Protein AF-A0A0A9WYZ9-F1 (afdb_monomer)

InterPro domains:
  IPR042530 EME1/EME2, C-terminal domain [G3DSA:1.10.150.670] (34-135)

Structure (mmCIF, N/CA/C/O backbone):
data_AF-A0A0A9WYZ9-F1
#
_entry.id   AF-A0A0A9WYZ9-F1
#
loop_
_atom_site.group_PDB
_atom_site.id
_atom_site.type_symbol
_atom_site.label_atom_id
_atom_site.label_alt_id
_atom_site.label_comp_id
_atom_site.label_asym_id
_atom_site.label_entity_id
_atom_site.label_seq_id
_atom_site.pdbx_PDB_ins_code
_atom_site.Cartn_x
_atom_site.Cartn_y
_atom_site.Cartn_z
_atom_site.occupancy
_atom_site.B_iso_or_equiv
_atom_site.auth_seq_id
_atom_site.auth_comp_id
_atom_site.auth_asym_id
_atom_site.auth_atom_id
_atom_site.pdbx_PDB_model_num
ATOM 1 N N . MET A 1 1 ? 6.347 -48.197 -1.540 1.00 43.78 1 MET A N 1
ATOM 2 C CA . MET A 1 1 ? 6.331 -46.968 -0.720 1.00 43.78 1 MET A CA 1
ATOM 3 C C . MET A 1 1 ? 7.769 -46.618 -0.374 1.00 43.78 1 MET A C 1
ATOM 5 O O . MET A 1 1 ? 8.408 -47.414 0.293 1.00 43.78 1 MET A O 1
ATOM 9 N N . SER A 1 2 ? 8.287 -45.495 -0.869 1.00 37.38 2 SER A N 1
ATOM 10 C CA . SER A 1 2 ? 9.429 -44.790 -0.276 1.00 37.38 2 SER A CA 1
ATOM 11 C C . SER A 1 2 ? 9.372 -43.341 -0.760 1.00 37.38 2 SER A C 1
ATOM 13 O O . SER A 1 2 ? 9.177 -43.081 -1.944 1.00 37.38 2 SER A O 1
ATOM 15 N N . THR A 1 3 ? 9.407 -42.435 0.202 1.00 47.78 3 THR A N 1
ATOM 16 C CA . THR A 1 3 ? 9.156 -40.994 0.153 1.00 47.78 3 THR A CA 1
ATOM 17 C C . THR A 1 3 ? 10.213 -40.238 -0.651 1.00 47.78 3 THR A C 1
ATOM 19 O O . THR A 1 3 ? 11.384 -40.237 -0.274 1.00 47.78 3 THR A O 1
ATOM 22 N N . THR A 1 4 ? 9.810 -39.538 -1.714 1.00 43.34 4 THR A N 1
ATOM 23 C CA . THR A 1 4 ? 10.641 -38.496 -2.334 1.00 43.34 4 THR A CA 1
ATOM 24 C C . THR A 1 4 ? 10.530 -37.230 -1.490 1.00 43.34 4 THR A C 1
ATOM 26 O O . THR A 1 4 ? 9.428 -36.754 -1.214 1.00 43.34 4 THR A O 1
ATOM 29 N N . ALA A 1 5 ? 11.680 -36.741 -1.032 1.00 37.38 5 ALA A N 1
ATOM 30 C CA . ALA A 1 5 ? 11.822 -35.554 -0.207 1.00 37.38 5 ALA A CA 1
ATOM 31 C C . ALA A 1 5 ? 11.167 -34.326 -0.855 1.00 37.38 5 ALA A C 1
ATOM 33 O O . ALA A 1 5 ? 11.293 -34.100 -2.059 1.00 37.38 5 ALA A O 1
ATOM 34 N N . ALA A 1 6 ? 10.500 -33.521 -0.026 1.00 41.16 6 ALA A N 1
ATOM 35 C CA . ALA A 1 6 ? 10.172 -32.147 -0.353 1.00 41.16 6 ALA A CA 1
ATOM 36 C C . ALA A 1 6 ? 11.483 -31.418 -0.679 1.00 41.16 6 ALA A C 1
ATOM 38 O O . ALA A 1 6 ? 12.322 -31.221 0.198 1.00 41.16 6 ALA A O 1
ATOM 39 N N . GLY A 1 7 ? 11.676 -31.104 -1.960 1.00 39.28 7 GLY A N 1
ATOM 40 C CA . GLY A 1 7 ? 12.765 -30.259 -2.420 1.00 39.28 7 GLY A CA 1
ATOM 41 C C . GLY A 1 7 ? 12.632 -28.885 -1.777 1.00 39.28 7 GLY A C 1
ATOM 42 O O . GLY A 1 7 ? 11.614 -28.214 -1.934 1.00 39.28 7 GLY A O 1
ATOM 43 N N . ASP A 1 8 ? 13.663 -28.535 -1.025 1.00 39.16 8 ASP A N 1
ATOM 44 C CA . ASP A 1 8 ? 13.904 -27.256 -0.378 1.00 39.16 8 ASP A CA 1
ATOM 45 C C . ASP A 1 8 ? 13.771 -26.117 -1.406 1.00 39.16 8 ASP A C 1
ATOM 47 O O . ASP A 1 8 ? 14.585 -25.989 -2.325 1.00 39.16 8 ASP A O 1
ATOM 51 N N . VAL A 1 9 ? 12.703 -25.317 -1.307 1.00 40.12 9 VAL A N 1
ATOM 52 C CA . VAL A 1 9 ? 12.514 -24.120 -2.139 1.00 40.12 9 VAL A CA 1
ATOM 53 C C . VAL A 1 9 ? 13.356 -23.010 -1.519 1.00 40.12 9 VAL A C 1
ATOM 55 O O . VAL A 1 9 ? 12.848 -22.083 -0.891 1.00 40.12 9 VAL A O 1
ATOM 58 N N . SER A 1 10 ? 14.673 -23.137 -1.686 1.00 37.78 10 SER A N 1
ATOM 59 C CA . SER A 1 10 ? 15.600 -22.016 -1.577 1.00 37.78 10 SER A CA 1
ATOM 60 C C . SER A 1 10 ? 15.063 -20.891 -2.461 1.00 37.78 10 SER A C 1
ATOM 62 O O . SER A 1 10 ? 14.766 -21.114 -3.638 1.00 37.78 10 SER A O 1
ATOM 64 N N . GLY A 1 11 ? 14.858 -19.713 -1.865 1.00 41.09 11 GLY A N 1
ATOM 65 C CA . GLY A 1 11 ? 14.305 -18.519 -2.497 1.00 41.09 11 GLY A CA 1
ATOM 66 C C . GLY A 1 11 ? 15.187 -18.007 -3.629 1.00 41.09 11 GLY A C 1
ATOM 67 O O . GLY A 1 11 ? 15.883 -17.008 -3.474 1.00 41.09 11 GLY A O 1
ATOM 68 N N . ALA A 1 12 ? 15.148 -18.692 -4.772 1.00 40.34 12 ALA A N 1
ATOM 69 C CA . ALA A 1 12 ? 15.755 -18.236 -6.003 1.00 40.34 12 ALA A CA 1
ATOM 70 C C . ALA A 1 12 ? 15.205 -16.839 -6.306 1.00 40.34 12 ALA A C 1
ATOM 72 O O . ALA A 1 12 ? 13.994 -16.650 -6.451 1.00 40.34 12 ALA A O 1
ATOM 73 N N . SER A 1 13 ? 16.108 -15.859 -6.344 1.00 45.78 13 SER A N 1
ATOM 74 C CA . SER A 1 13 ? 15.794 -14.491 -6.731 1.00 45.78 13 SER A CA 1
ATOM 75 C C . SER A 1 13 ? 15.079 -14.522 -8.081 1.00 45.78 13 SER A C 1
ATOM 77 O O . SER A 1 13 ? 15.649 -14.909 -9.096 1.00 45.78 13 SER A O 1
ATOM 79 N N . VAL A 1 14 ? 13.800 -14.147 -8.082 1.00 55.00 14 VAL A N 1
ATOM 80 C CA . VAL A 1 14 ? 12.964 -14.033 -9.292 1.00 55.00 14 VAL A CA 1
ATOM 81 C C . VAL A 1 14 ? 13.460 -12.901 -10.207 1.00 55.00 14 VAL A C 1
ATOM 83 O O . VAL A 1 14 ? 13.123 -12.856 -11.391 1.00 55.00 14 VAL A O 1
ATOM 86 N N . LEU A 1 15 ? 14.277 -11.999 -9.662 1.00 50.91 15 LEU A N 1
ATOM 87 C CA . LEU A 1 15 ? 15.003 -10.980 -10.407 1.00 50.91 15 LEU A CA 1
ATOM 88 C C . LEU A 1 15 ? 16.288 -11.606 -10.955 1.00 50.91 15 LEU A C 1
ATOM 90 O O . LEU A 1 15 ? 17.050 -12.192 -10.181 1.00 50.91 15 LEU A O 1
ATOM 94 N N . GLY A 1 16 ? 16.520 -11.482 -12.267 1.00 60.59 16 GLY A N 1
ATOM 95 C CA . GLY A 1 16 ? 17.803 -11.864 -12.858 1.00 60.59 16 GLY A CA 1
ATOM 96 C C . GLY A 1 16 ? 18.944 -11.090 -12.193 1.00 60.59 16 GLY A C 1
ATOM 97 O O . GLY A 1 16 ? 18.726 -9.989 -11.686 1.00 60.59 16 GLY A O 1
ATOM 98 N N . GLU A 1 17 ? 20.152 -11.656 -12.153 1.00 60.84 17 GLU A N 1
ATOM 99 C CA . GLU A 1 17 ? 21.307 -10.979 -11.550 1.00 60.84 17 GLU A CA 1
ATOM 100 C C . GLU A 1 17 ? 21.476 -9.566 -12.134 1.00 60.84 17 GLU A C 1
ATOM 102 O O . GLU A 1 17 ? 21.632 -9.393 -13.342 1.00 60.84 17 GLU A O 1
ATOM 107 N N . GLY A 1 18 ? 21.396 -8.548 -11.271 1.00 61.28 18 GLY A N 1
ATOM 108 C CA . GLY A 1 18 ? 21.529 -7.139 -11.658 1.00 61.28 18 GLY A CA 1
ATOM 109 C C . GLY A 1 18 ? 20.323 -6.526 -12.382 1.00 61.28 18 GLY A C 1
ATOM 110 O O . GLY A 1 18 ? 20.409 -5.381 -12.818 1.00 61.28 18 GLY A O 1
ATOM 111 N N . GLU A 1 19 ? 19.201 -7.237 -12.516 1.00 60.31 19 GLU A N 1
ATOM 112 C CA . GLU A 1 19 ? 17.988 -6.676 -13.108 1.00 60.31 19 GLU A CA 1
ATOM 113 C C . GLU A 1 19 ? 17.344 -5.649 -12.165 1.00 60.31 19 GLU A C 1
ATOM 115 O O . GLU A 1 19 ? 16.927 -5.968 -11.048 1.00 60.31 19 GLU A O 1
ATOM 120 N N . GLU A 1 20 ? 17.217 -4.406 -12.633 1.00 71.31 20 GLU A N 1
ATOM 121 C CA . GLU A 1 20 ? 16.436 -3.391 -11.932 1.00 71.31 20 GLU A CA 1
ATOM 122 C C . GLU A 1 20 ? 14.948 -3.778 -11.889 1.00 71.31 20 GLU A C 1
ATOM 124 O O . GLU A 1 20 ? 14.377 -4.298 -12.852 1.00 71.31 20 GLU A O 1
ATOM 129 N N . PHE A 1 21 ? 14.279 -3.473 -10.773 1.00 71.25 21 PHE A N 1
ATOM 130 C CA . PHE A 1 21 ? 12.855 -3.775 -10.580 1.00 71.25 21 PHE A CA 1
ATOM 131 C C . PHE A 1 21 ? 11.958 -3.176 -11.683 1.00 71.25 21 PHE A C 1
ATOM 133 O O . PHE A 1 21 ? 10.948 -3.773 -12.046 1.00 71.25 21 PHE A O 1
ATOM 140 N N . SER A 1 22 ? 12.327 -2.020 -12.242 1.00 71.06 22 SER A N 1
ATOM 141 C CA . SER A 1 22 ? 11.676 -1.391 -13.403 1.00 71.06 22 SER A CA 1
ATOM 142 C C . SER A 1 22 ? 11.677 -2.312 -14.626 1.00 71.06 22 SER A C 1
ATOM 144 O O . SER A 1 22 ? 10.612 -2.607 -15.166 1.00 71.06 22 SER A O 1
ATOM 146 N N . THR A 1 23 ? 12.844 -2.830 -15.005 1.00 78.62 23 THR A N 1
ATOM 147 C CA . THR A 1 23 ? 13.037 -3.750 -16.137 1.00 78.62 23 THR A CA 1
ATOM 148 C C . THR A 1 23 ? 12.257 -5.050 -15.949 1.00 78.62 23 THR A C 1
ATOM 150 O O . THR A 1 23 ? 11.587 -5.526 -16.869 1.00 78.62 23 THR A O 1
ATOM 153 N N . PHE A 1 24 ? 12.252 -5.582 -14.724 1.00 78.25 24 PHE A N 1
ATOM 154 C CA . PHE A 1 24 ? 11.457 -6.758 -14.376 1.00 78.25 24 PHE A CA 1
ATOM 155 C C . PHE A 1 24 ? 9.955 -6.524 -14.593 1.00 78.25 24 PHE A C 1
ATOM 157 O O . PHE A 1 24 ? 9.261 -7.357 -15.185 1.00 78.25 24 PHE A O 1
ATOM 164 N N . VAL A 1 25 ? 9.444 -5.377 -14.139 1.00 73.62 25 VAL A N 1
ATOM 165 C CA . VAL A 1 25 ? 8.035 -5.000 -14.298 1.00 73.62 25 VAL A CA 1
ATOM 166 C C . VAL A 1 25 ? 7.683 -4.777 -15.768 1.00 73.62 25 VAL A C 1
ATOM 168 O O . VAL A 1 25 ? 6.625 -5.225 -16.208 1.00 73.62 25 VAL A O 1
ATOM 171 N N . GLU A 1 26 ? 8.563 -4.153 -16.551 1.00 79.81 26 GLU A N 1
ATOM 172 C CA . GLU A 1 26 ? 8.377 -3.990 -17.997 1.00 79.81 26 GLU A CA 1
ATOM 173 C C . GLU A 1 26 ? 8.307 -5.336 -18.721 1.00 79.81 26 GLU A C 1
ATOM 175 O O . GLU A 1 26 ? 7.441 -5.535 -19.576 1.00 79.81 26 GLU A O 1
ATOM 180 N N . ARG A 1 27 ? 9.152 -6.299 -18.339 1.00 83.12 27 ARG A N 1
ATOM 181 C CA . ARG A 1 27 ? 9.099 -7.663 -18.874 1.00 83.12 27 ARG A CA 1
ATOM 182 C C . ARG A 1 27 ? 7.782 -8.346 -18.515 1.00 83.12 27 ARG A C 1
ATOM 184 O O . ARG A 1 27 ? 7.153 -8.955 -19.380 1.00 83.12 27 ARG A O 1
ATOM 191 N N . LEU A 1 28 ? 7.331 -8.228 -17.266 1.00 80.25 28 LEU A N 1
ATOM 192 C CA . LEU A 1 28 ? 6.038 -8.774 -16.853 1.00 80.25 28 LEU A CA 1
ATOM 193 C C . LEU A 1 28 ? 4.870 -8.141 -17.615 1.00 80.25 28 LEU A C 1
ATOM 195 O O . LEU A 1 28 ? 3.953 -8.852 -18.023 1.00 80.25 28 LEU A O 1
ATOM 199 N N . ASN A 1 29 ? 4.917 -6.833 -17.853 1.00 81.50 29 ASN A N 1
ATOM 200 C CA . ASN A 1 29 ? 3.913 -6.135 -18.643 1.00 81.50 29 ASN A CA 1
ATOM 201 C C . ASN A 1 29 ? 3.921 -6.639 -20.096 1.00 81.50 29 ASN A C 1
ATOM 203 O O . ASN A 1 29 ? 2.903 -7.104 -20.601 1.00 81.50 29 ASN A O 1
ATOM 207 N N . LYS A 1 30 ? 5.095 -6.683 -20.731 1.00 81.81 30 LYS A N 1
ATOM 208 C CA . LYS A 1 30 ? 5.250 -7.108 -22.127 1.00 81.81 30 LYS A CA 1
ATOM 209 C C . LYS A 1 30 ? 4.801 -8.550 -22.385 1.00 81.81 30 LYS A C 1
ATOM 211 O O . LYS A 1 30 ? 4.257 -8.830 -23.448 1.00 81.81 30 LYS A O 1
ATOM 216 N N . HIS A 1 31 ? 5.049 -9.464 -21.447 1.00 82.44 31 HIS A N 1
ATOM 217 C CA . HIS A 1 31 ? 4.787 -10.895 -21.644 1.00 82.44 31 HIS A CA 1
ATOM 218 C C . HIS A 1 31 ? 3.472 -11.386 -21.036 1.00 82.44 31 HIS A C 1
ATOM 220 O O . HIS A 1 31 ? 2.910 -12.361 -21.529 1.00 82.44 31 HIS A O 1
ATOM 226 N N . TYR A 1 32 ? 2.977 -10.731 -19.985 1.00 82.12 32 TYR A N 1
ATOM 227 C CA . TYR A 1 32 ? 1.808 -11.189 -19.229 1.00 82.12 32 TYR A CA 1
ATOM 228 C C . TYR A 1 32 ? 0.719 -10.121 -19.084 1.00 82.12 32 TYR A C 1
ATOM 230 O O . TYR A 1 32 ? -0.285 -10.381 -18.423 1.00 82.12 32 TYR A O 1
ATOM 238 N N . ASN A 1 33 ? 0.904 -8.936 -19.679 1.00 85.06 33 ASN A N 1
ATOM 239 C CA . ASN A 1 33 ? 0.008 -7.782 -19.557 1.00 85.06 33 ASN A CA 1
ATOM 240 C C . ASN A 1 33 ? -0.295 -7.416 -18.091 1.00 85.06 33 ASN A C 1
ATOM 242 O O . ASN A 1 33 ? -1.404 -7.013 -17.753 1.00 85.06 33 ASN A O 1
ATOM 246 N N . VAL A 1 34 ? 0.688 -7.613 -17.204 1.00 83.50 34 VAL A N 1
ATOM 247 C CA . VAL A 1 34 ? 0.576 -7.293 -15.777 1.00 83.50 34 VAL A CA 1
ATOM 248 C C . VAL A 1 34 ? 1.066 -5.871 -15.546 1.00 83.50 34 VAL A C 1
ATOM 250 O O . VAL A 1 34 ? 2.219 -5.542 -15.819 1.00 83.50 34 VAL A O 1
ATOM 253 N N . THR A 1 35 ? 0.204 -5.029 -14.991 1.00 86.88 35 THR A N 1
ATOM 254 C CA . THR A 1 35 ? 0.548 -3.654 -14.620 1.00 86.88 35 THR A CA 1
ATOM 255 C C . THR A 1 35 ? 1.341 -3.599 -13.310 1.00 86.88 35 THR A C 1
ATOM 257 O O . THR A 1 35 ? 1.203 -4.455 -12.431 1.00 86.88 35 THR A O 1
ATOM 260 N N . SER A 1 36 ? 2.122 -2.532 -13.108 1.00 85.31 36 SER A N 1
ATOM 261 C CA . SER A 1 36 ? 2.833 -2.277 -11.843 1.00 85.31 36 SER A CA 1
ATOM 262 C C . SER A 1 36 ? 1.885 -2.232 -10.637 1.00 85.31 36 SER A C 1
ATOM 264 O O . SER A 1 36 ? 2.261 -2.635 -9.536 1.00 85.31 36 SER A O 1
ATOM 266 N N . LYS A 1 37 ? 0.644 -1.774 -10.850 1.00 88.81 37 LYS A N 1
ATOM 267 C CA . LYS A 1 37 ? -0.420 -1.744 -9.840 1.00 88.81 37 LYS A CA 1
ATOM 268 C C . LYS A 1 37 ? -0.898 -3.145 -9.472 1.00 88.81 37 LYS A C 1
ATOM 270 O O . LYS A 1 37 ? -1.047 -3.453 -8.291 1.00 88.81 37 LYS A O 1
ATOM 275 N N . GLU A 1 38 ? -1.131 -4.009 -10.455 1.00 89.06 38 GLU A N 1
ATOM 276 C CA . GLU A 1 38 ? -1.535 -5.397 -10.208 1.00 89.06 38 GLU A CA 1
ATOM 277 C C . GLU A 1 38 ? -0.420 -6.197 -9.547 1.00 89.06 38 GLU A C 1
ATOM 279 O O . GLU A 1 38 ? -0.685 -6.975 -8.631 1.00 89.06 38 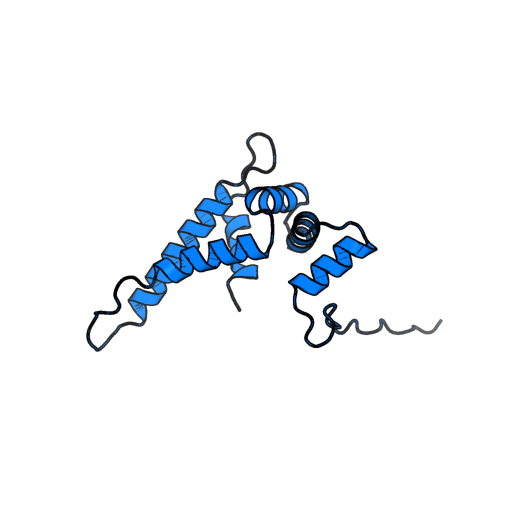GLU A O 1
ATOM 284 N N . LEU A 1 39 ? 0.831 -5.984 -9.965 1.00 88.38 39 LEU A N 1
ATOM 285 C CA . LEU A 1 39 ? 1.974 -6.589 -9.297 1.00 88.38 39 LEU A CA 1
ATOM 286 C C . LEU A 1 39 ? 2.051 -6.123 -7.840 1.00 88.38 39 LEU A C 1
ATOM 288 O O . LEU A 1 39 ? 2.148 -6.955 -6.942 1.00 88.38 39 LEU A O 1
ATOM 292 N N . PHE A 1 40 ? 1.912 -4.819 -7.590 1.00 90.00 40 PHE A N 1
ATOM 293 C CA . PHE A 1 40 ? 1.897 -4.278 -6.233 1.00 90.00 40 PHE A CA 1
ATOM 294 C C . PHE A 1 40 ? 0.737 -4.842 -5.397 1.00 90.00 40 PHE A C 1
ATOM 296 O O . PHE A 1 40 ? 0.947 -5.284 -4.271 1.00 90.00 40 PHE A O 1
ATOM 303 N N . THR A 1 41 ? -0.461 -4.952 -5.974 1.00 92.31 41 THR A N 1
ATOM 304 C CA . THR A 1 41 ? -1.624 -5.600 -5.340 1.00 92.31 41 THR A CA 1
ATOM 305 C C . THR A 1 41 ? -1.310 -7.053 -4.964 1.00 92.31 41 THR A C 1
ATOM 307 O O . THR A 1 41 ? -1.598 -7.496 -3.851 1.00 92.31 41 THR A O 1
ATOM 310 N N . LYS A 1 42 ? -0.680 -7.814 -5.869 1.00 90.44 42 LYS A N 1
ATOM 311 C CA . LYS A 1 42 ? -0.279 -9.206 -5.616 1.00 90.44 42 LYS A CA 1
ATOM 312 C C . LYS A 1 42 ? 0.773 -9.311 -4.513 1.00 90.44 42 LYS A C 1
ATOM 314 O O . LYS A 1 42 ? 0.671 -10.233 -3.708 1.00 90.44 42 LYS A O 1
ATOM 319 N N . MET A 1 43 ? 1.729 -8.382 -4.451 1.00 88.19 43 MET A N 1
ATOM 320 C CA . MET A 1 43 ? 2.729 -8.311 -3.379 1.00 88.19 43 MET A CA 1
ATOM 321 C C . MET A 1 43 ? 2.070 -8.042 -2.023 1.00 88.19 43 MET A C 1
ATOM 323 O O . MET A 1 43 ? 2.307 -8.776 -1.070 1.00 88.19 43 MET A O 1
ATOM 327 N N . LEU A 1 44 ? 1.174 -7.056 -1.948 1.00 90.25 44 LEU A N 1
ATOM 328 C CA . LEU A 1 44 ? 0.446 -6.719 -0.722 1.00 90.25 44 LEU A CA 1
ATOM 329 C C . LEU A 1 44 ? -0.420 -7.879 -0.216 1.00 90.25 44 LEU A C 1
ATOM 331 O O . LEU A 1 44 ? -0.505 -8.109 0.986 1.00 90.25 44 LEU A O 1
ATOM 335 N N . LYS A 1 45 ? -1.025 -8.656 -1.122 1.00 90.75 45 LYS A N 1
ATOM 336 C CA . LYS A 1 45 ? -1.807 -9.850 -0.767 1.00 90.75 45 LYS A CA 1
ATOM 337 C C . LYS A 1 45 ? -0.965 -10.952 -0.105 1.00 90.75 45 LYS A C 1
ATOM 339 O O . LYS A 1 45 ? -1.523 -11.769 0.622 1.00 90.75 45 LYS A O 1
ATOM 344 N N . GLN A 1 46 ? 0.353 -10.994 -0.326 1.00 87.88 46 GLN A N 1
ATOM 345 C CA . GLN A 1 46 ? 1.220 -11.969 0.355 1.00 87.88 46 GLN A CA 1
ATOM 346 C C . GLN A 1 46 ? 1.337 -11.695 1.864 1.00 87.88 46 GLN A C 1
ATOM 348 O O . GLN A 1 46 ? 1.759 -12.565 2.624 1.00 87.88 46 GLN A O 1
ATOM 353 N N . ILE A 1 47 ? 0.929 -10.510 2.327 1.00 85.06 47 ILE A N 1
ATOM 354 C CA . ILE A 1 47 ? 0.948 -10.149 3.741 1.00 85.06 47 ILE A CA 1
ATOM 355 C C . ILE A 1 47 ? -0.175 -10.893 4.476 1.00 85.06 47 ILE A C 1
ATOM 357 O O . ILE A 1 47 ? -1.365 -10.714 4.205 1.00 85.06 47 ILE A O 1
ATOM 361 N N . LYS A 1 48 ? 0.190 -11.719 5.464 1.00 82.06 48 LYS A N 1
ATOM 362 C CA . LYS A 1 48 ? -0.773 -12.495 6.260 1.00 82.06 48 LYS A CA 1
ATOM 363 C C . LYS A 1 48 ? -1.810 -11.581 6.928 1.00 82.06 48 LYS A C 1
ATOM 365 O O . LYS A 1 48 ? -1.481 -10.737 7.763 1.00 82.06 48 LYS A O 1
ATOM 370 N N . GLY A 1 49 ? -3.086 -11.812 6.614 1.00 82.19 49 GLY A N 1
ATOM 371 C CA . GLY A 1 49 ? -4.214 -11.030 7.138 1.00 82.19 49 GLY A CA 1
ATOM 372 C C . GLY A 1 49 ? -4.581 -9.796 6.307 1.00 82.19 49 GLY A C 1
ATOM 373 O O . GLY A 1 49 ? -5.449 -9.032 6.737 1.00 82.19 49 GLY A O 1
ATOM 374 N N . PHE A 1 50 ? -3.953 -9.618 5.140 1.00 85.56 50 PHE A N 1
ATOM 375 C CA . PHE A 1 50 ? -4.301 -8.608 4.146 1.00 85.56 50 PHE A CA 1
ATOM 376 C C . PHE A 1 50 ? -5.154 -9.243 3.040 1.00 85.56 50 PHE A C 1
ATOM 378 O O . PHE A 1 50 ? -4.705 -10.110 2.290 1.00 85.56 50 PHE A O 1
ATOM 385 N N . GLY A 1 51 ? -6.428 -8.858 2.979 1.00 89.75 51 GLY A N 1
ATOM 386 C CA . GLY A 1 51 ? -7.353 -9.338 1.954 1.00 89.75 51 GLY A CA 1
ATOM 387 C C . GLY A 1 51 ? -7.060 -8.732 0.581 1.00 89.75 51 GLY A C 1
ATOM 388 O O . GLY A 1 51 ? -6.370 -7.718 0.474 1.00 89.75 51 GLY A O 1
ATOM 389 N N . TYR A 1 52 ? -7.636 -9.316 -0.474 1.00 91.81 52 TYR A N 1
ATOM 390 C CA . TYR A 1 52 ? -7.511 -8.760 -1.826 1.00 91.81 52 TYR A CA 1
ATOM 391 C C . TYR A 1 52 ? -8.048 -7.325 -1.904 1.00 91.81 52 TYR A C 1
ATOM 393 O O . TYR A 1 52 ? -7.357 -6.463 -2.428 1.00 91.81 52 TYR A O 1
ATOM 401 N N . ASP A 1 53 ? -9.208 -7.045 -1.303 1.00 93.00 53 ASP A N 1
ATOM 402 C CA . ASP A 1 53 ? -9.814 -5.705 -1.323 1.00 93.00 53 ASP A CA 1
ATOM 403 C C . ASP A 1 53 ? -8.916 -4.651 -0.662 1.00 93.00 53 ASP A C 1
ATOM 405 O O . ASP A 1 53 ? -8.810 -3.524 -1.132 1.00 93.00 53 ASP A O 1
ATOM 409 N N . GLN A 1 54 ? -8.214 -5.031 0.409 1.00 92.56 54 GLN A N 1
ATOM 410 C CA . GLN A 1 54 ? -7.271 -4.158 1.115 1.00 92.56 54 GLN A CA 1
ATOM 411 C C . GLN A 1 54 ? -6.0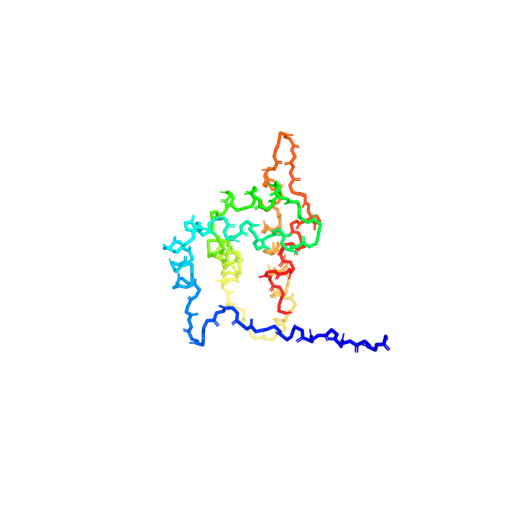09 -3.924 0.294 1.00 92.56 54 GLN A C 1
ATOM 413 O O . GLN A 1 54 ? -5.557 -2.790 0.163 1.00 92.56 54 GLN A O 1
ATOM 418 N N . ALA A 1 55 ? -5.453 -4.996 -0.272 1.00 92.31 55 ALA A N 1
ATOM 419 C CA . ALA A 1 55 ? -4.303 -4.923 -1.159 1.00 92.31 55 ALA A CA 1
ATOM 420 C C . ALA A 1 55 ? -4.601 -4.045 -2.380 1.00 92.31 55 ALA A C 1
ATOM 422 O O . ALA A 1 55 ? -3.796 -3.188 -2.737 1.00 92.31 55 ALA A O 1
ATOM 423 N N . PHE A 1 56 ? -5.779 -4.226 -2.978 1.00 93.56 56 PHE A N 1
ATOM 424 C CA . PHE A 1 56 ? -6.236 -3.433 -4.106 1.00 93.56 56 PHE A CA 1
ATOM 425 C C . PHE A 1 56 ? -6.422 -1.972 -3.710 1.00 93.56 56 PHE A C 1
ATOM 427 O O . PHE A 1 56 ? -5.910 -1.113 -4.409 1.00 93.56 56 PHE A O 1
ATOM 434 N N . ALA A 1 57 ? -7.075 -1.677 -2.583 1.00 93.62 57 ALA A N 1
ATOM 435 C CA . ALA A 1 57 ? -7.292 -0.304 -2.128 1.00 93.62 57 ALA A CA 1
ATOM 436 C C . ALA A 1 57 ? -5.981 0.457 -1.878 1.00 93.62 57 ALA A C 1
ATOM 438 O O . ALA A 1 57 ? -5.833 1.605 -2.287 1.00 93.62 57 ALA A O 1
ATOM 439 N N . VAL A 1 58 ? -4.992 -0.193 -1.260 1.00 91.88 58 VAL A N 1
ATOM 440 C CA . VAL A 1 58 ? -3.660 0.403 -1.076 1.00 91.88 58 VAL A CA 1
ATOM 441 C C . VAL A 1 58 ? -2.971 0.603 -2.429 1.00 91.88 58 VAL A C 1
ATOM 443 O O . VAL A 1 58 ? -2.424 1.673 -2.692 1.00 91.88 58 VAL A O 1
ATOM 446 N N . ALA A 1 59 ? -3.019 -0.387 -3.320 1.00 92.25 59 ALA A N 1
ATOM 447 C CA . ALA A 1 59 ? -2.444 -0.250 -4.654 1.00 92.25 59 ALA A CA 1
ATOM 448 C C . ALA A 1 59 ? -3.175 0.786 -5.524 1.00 92.25 59 ALA A C 1
ATOM 450 O O . ALA A 1 59 ? -2.554 1.404 -6.379 1.00 92.25 59 ALA A O 1
ATOM 451 N N . ASP A 1 60 ? -4.469 1.005 -5.310 1.00 92.81 60 ASP A N 1
ATOM 452 C CA . ASP A 1 60 ? -5.264 2.043 -5.962 1.00 92.81 60 ASP A CA 1
ATOM 453 C C . ASP A 1 60 ? -4.873 3.435 -5.462 1.00 92.81 60 ASP A C 1
ATOM 455 O O . ASP A 1 60 ? -4.618 4.326 -6.269 1.00 92.81 60 ASP A O 1
ATOM 459 N N . PHE A 1 61 ? -4.694 3.585 -4.148 1.00 92.19 61 PHE A N 1
ATOM 460 C CA . PHE A 1 61 ? -4.284 4.841 -3.527 1.00 92.19 61 PHE A CA 1
ATOM 461 C C . PHE A 1 61 ? -2.868 5.277 -3.940 1.00 92.19 61 PHE A C 1
ATOM 463 O O . PHE A 1 61 ? -2.649 6.421 -4.339 1.00 92.19 61 PHE A O 1
ATOM 470 N N . PHE A 1 62 ? -1.886 4.371 -3.871 1.00 89.50 62 PHE A N 1
ATOM 471 C CA . PHE A 1 62 ? -0.488 4.702 -4.179 1.00 89.50 62 PHE A CA 1
ATOM 472 C C . PHE A 1 62 ? -0.110 4.452 -5.642 1.00 89.50 62 PHE A C 1
ATOM 474 O O . PHE A 1 62 ? 0.904 4.962 -6.111 1.00 89.50 62 PHE A O 1
ATOM 481 N N . GLY A 1 63 ? -0.889 3.675 -6.389 1.00 88.75 63 GLY A N 1
ATOM 482 C CA . GLY A 1 63 ? -0.618 3.296 -7.776 1.00 88.75 63 GLY A CA 1
ATOM 483 C C . GLY A 1 63 ? 0.446 2.205 -7.920 1.00 88.75 63 GLY A C 1
ATOM 484 O O . GLY A 1 63 ? 0.195 1.175 -8.538 1.00 88.75 63 GLY A O 1
ATOM 485 N N . THR A 1 64 ? 1.647 2.410 -7.371 1.00 87.44 64 THR A N 1
ATOM 486 C CA . THR A 1 64 ? 2.780 1.479 -7.513 1.00 87.44 64 THR A CA 1
ATOM 487 C C . THR A 1 64 ? 3.582 1.350 -6.222 1.00 87.44 64 THR A C 1
ATOM 489 O O . THR A 1 64 ? 3.580 2.252 -5.383 1.00 87.44 64 THR A O 1
ATOM 492 N N . LEU A 1 65 ? 4.342 0.256 -6.098 1.00 84.81 65 LEU A N 1
ATOM 493 C CA . LEU A 1 65 ? 5.302 0.082 -5.005 1.00 84.81 65 LEU A CA 1
ATOM 494 C C . LEU A 1 65 ? 6.329 1.223 -4.968 1.00 84.81 65 LEU A C 1
ATOM 496 O O . LEU A 1 65 ? 6.657 1.721 -3.898 1.00 84.81 65 LEU A O 1
ATOM 500 N N . HIS A 1 66 ? 6.809 1.676 -6.131 1.00 83.69 66 HIS A N 1
ATOM 501 C CA . HIS A 1 66 ? 7.767 2.779 -6.203 1.00 83.69 66 HIS A CA 1
ATOM 502 C C . HIS A 1 66 ? 7.200 4.055 -5.574 1.00 83.69 66 HIS A C 1
ATOM 504 O O . HIS A 1 66 ? 7.843 4.667 -4.724 1.00 83.69 66 HIS A O 1
ATOM 510 N N . ARG A 1 67 ? 5.964 4.421 -5.932 1.00 83.62 67 ARG A N 1
ATOM 511 C CA . ARG A 1 67 ? 5.297 5.597 -5.372 1.00 83.62 67 ARG A CA 1
ATOM 512 C C . ARG A 1 67 ? 5.009 5.418 -3.881 1.00 83.62 67 ARG A C 1
ATOM 514 O O . ARG A 1 67 ? 5.257 6.342 -3.118 1.00 83.62 67 ARG A O 1
ATOM 521 N N . PHE A 1 68 ? 4.598 4.230 -3.437 1.00 87.12 68 PHE A N 1
ATOM 522 C CA . PHE A 1 68 ? 4.484 3.916 -2.007 1.00 87.12 68 PHE A CA 1
ATOM 523 C C . PHE A 1 68 ? 5.803 4.184 -1.253 1.00 87.12 68 PHE A C 1
ATOM 525 O O . PHE A 1 68 ? 5.815 4.875 -0.234 1.00 87.12 68 PHE A O 1
ATOM 532 N N . MET A 1 69 ? 6.932 3.710 -1.790 1.00 82.62 69 MET A N 1
ATOM 533 C CA . MET A 1 69 ? 8.259 3.922 -1.200 1.00 82.62 69 MET A CA 1
ATOM 534 C C . MET A 1 69 ? 8.724 5.386 -1.278 1.00 82.62 69 MET A C 1
ATOM 536 O O . MET A 1 69 ? 9.463 5.835 -0.407 1.00 82.62 69 MET A O 1
ATOM 540 N N . GLN A 1 70 ? 8.289 6.160 -2.276 1.00 82.50 70 GLN A N 1
ATOM 541 C CA . GLN A 1 70 ? 8.538 7.606 -2.320 1.00 82.50 70 GLN A CA 1
ATOM 542 C C . GLN A 1 70 ? 7.793 8.348 -1.209 1.00 82.50 70 GLN A C 1
ATOM 544 O O . GLN A 1 70 ? 8.392 9.190 -0.548 1.00 82.50 70 GLN A O 1
ATOM 549 N N . TYR A 1 71 ? 6.523 8.012 -0.955 1.00 80.69 71 TYR A N 1
ATOM 550 C CA . TYR A 1 71 ? 5.790 8.574 0.183 1.00 80.69 71 TYR A CA 1
ATOM 551 C C . TYR A 1 71 ? 6.488 8.222 1.495 1.00 80.69 71 TYR A C 1
ATOM 553 O O . TYR A 1 71 ? 6.736 9.111 2.301 1.00 80.69 71 TYR A O 1
ATOM 561 N N . ARG A 1 72 ? 6.914 6.964 1.665 1.00 77.06 72 ARG A N 1
ATOM 562 C CA . ARG A 1 72 ? 7.748 6.549 2.802 1.00 77.06 72 ARG A CA 1
ATOM 563 C C . ARG A 1 72 ? 8.965 7.469 2.975 1.00 77.06 72 ARG A C 1
ATOM 565 O O . ARG A 1 72 ? 9.176 8.007 4.058 1.00 77.06 72 ARG A O 1
ATOM 572 N N . LYS A 1 73 ? 9.725 7.687 1.893 1.00 74.19 73 LYS A N 1
ATOM 573 C CA . LYS A 1 73 ? 10.902 8.568 1.889 1.00 74.19 73 LYS A CA 1
ATOM 574 C C . LYS A 1 73 ? 10.564 10.016 2.222 1.00 74.19 73 LYS A C 1
ATOM 576 O O . LYS A 1 73 ? 11.351 10.666 2.888 1.00 74.19 73 LYS A O 1
ATOM 581 N N . TYR A 1 74 ? 9.417 10.526 1.789 1.00 76.62 74 TYR A N 1
ATOM 582 C CA . TYR A 1 74 ? 8.971 11.879 2.124 1.00 76.62 74 TYR A CA 1
ATOM 583 C C . TYR A 1 74 ? 8.736 12.040 3.636 1.00 76.62 74 TYR A C 1
ATOM 585 O O . TYR A 1 74 ? 9.216 12.995 4.248 1.00 76.62 74 TYR A O 1
ATOM 593 N N . PHE A 1 75 ? 8.073 11.066 4.267 1.00 70.50 75 PHE A N 1
ATOM 594 C CA . PHE A 1 75 ? 7.885 11.069 5.721 1.00 7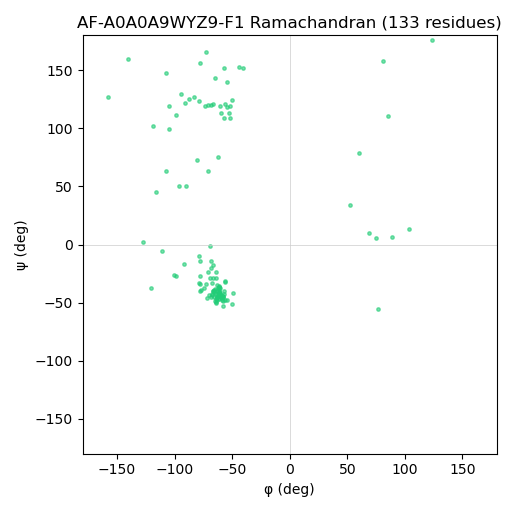0.50 75 PHE A CA 1
ATOM 595 C C . PHE A 1 75 ? 9.206 10.871 6.482 1.00 70.50 75 PHE A C 1
ATOM 597 O O . PHE A 1 75 ? 9.385 11.479 7.529 1.00 70.50 75 PHE A O 1
ATOM 604 N N . SER A 1 76 ? 10.171 10.107 5.952 1.00 65.56 76 SER A N 1
ATOM 605 C CA . SER A 1 76 ? 11.495 9.983 6.583 1.00 65.56 76 SER A CA 1
ATOM 606 C C . SER A 1 76 ? 12.420 11.188 6.340 1.00 65.56 76 SER A C 1
ATOM 608 O O . SER A 1 76 ? 13.193 11.533 7.218 1.00 65.56 76 SER A O 1
ATOM 610 N N . SER A 1 77 ? 12.350 11.835 5.172 1.00 55.28 77 SER A N 1
ATOM 611 C CA . SER A 1 77 ? 13.209 12.965 4.764 1.00 55.28 77 SER A CA 1
ATOM 612 C C . SER A 1 77 ?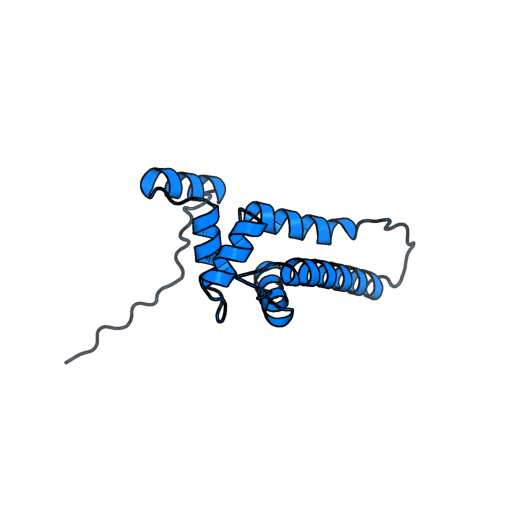 12.796 14.292 5.397 1.00 55.28 77 SER A C 1
ATOM 614 O O . SER A 1 77 ? 13.639 15.152 5.611 1.00 55.28 77 SER A O 1
ATOM 616 N N . THR A 1 78 ? 11.522 14.467 5.756 1.00 51.03 78 THR A N 1
ATOM 617 C CA . THR A 1 78 ? 11.085 15.637 6.542 1.00 51.03 78 THR A CA 1
ATOM 618 C C . THR A 1 78 ? 11.598 15.623 7.991 1.00 51.03 78 THR A C 1
ATOM 620 O O . THR A 1 78 ? 11.337 16.570 8.730 1.00 51.03 78 THR A O 1
ATOM 623 N N . ALA A 1 79 ? 12.333 14.583 8.408 1.00 49.25 79 ALA A N 1
ATOM 624 C CA . ALA A 1 79 ? 13.118 14.578 9.643 1.00 49.25 79 ALA A CA 1
ATOM 625 C C . ALA A 1 79 ? 14.461 15.333 9.517 1.00 49.25 79 ALA A C 1
ATOM 627 O O . ALA A 1 79 ? 15.078 15.612 10.541 1.00 49.25 79 ALA A O 1
ATOM 628 N N . ASP A 1 80 ? 14.876 15.731 8.307 1.00 42.12 80 ASP A N 1
ATOM 629 C CA . ASP A 1 80 ? 16.067 16.561 8.066 1.00 42.12 80 ASP A CA 1
ATOM 630 C C . ASP A 1 80 ? 15.733 18.066 8.087 1.00 42.12 80 ASP A C 1
ATOM 632 O O . ASP A 1 80 ? 16.071 18.814 7.169 1.00 42.12 80 ASP A O 1
ATOM 636 N N . CYS A 1 81 ? 15.046 18.534 9.133 1.00 42.28 81 CYS A N 1
ATOM 637 C CA . CYS A 1 81 ? 14.942 19.967 9.422 1.00 42.28 81 CYS A CA 1
ATOM 638 C C . CYS A 1 81 ? 15.859 20.307 10.608 1.00 42.28 81 CYS A C 1
ATOM 640 O O . CYS A 1 81 ? 15.502 20.076 11.760 1.00 42.28 81 CYS A O 1
ATOM 642 N N . ASP A 1 82 ? 17.035 20.843 10.268 1.00 40.59 82 ASP A N 1
ATOM 643 C CA . ASP A 1 82 ? 18.063 21.457 11.120 1.00 40.59 82 ASP A CA 1
ATOM 644 C C . ASP A 1 82 ? 18.695 20.589 12.219 1.00 40.59 82 ASP A C 1
ATOM 646 O O . ASP A 1 82 ? 18.506 20.791 13.418 1.00 40.59 82 ASP A O 1
ATOM 650 N N . ALA A 1 83 ? 19.634 19.733 11.806 1.00 40.03 83 ALA A N 1
ATOM 651 C CA . ALA A 1 83 ? 20.794 19.412 12.635 1.00 40.03 83 ALA A CA 1
ATOM 652 C C . ALA A 1 83 ? 21.760 20.619 12.702 1.00 40.03 83 ALA A C 1
ATOM 654 O O . ALA A 1 83 ? 22.904 20.551 12.265 1.00 40.03 83 ALA A O 1
ATOM 655 N N . THR A 1 84 ? 21.300 21.735 13.268 1.00 44.84 84 THR A N 1
ATOM 656 C CA . THR A 1 84 ? 22.162 22.669 14.008 1.00 44.84 84 THR A CA 1
ATOM 657 C C . THR A 1 84 ? 21.837 22.512 15.484 1.00 44.84 84 THR A C 1
ATOM 659 O O . THR A 1 84 ? 21.303 23.414 16.124 1.00 44.84 84 THR A O 1
ATOM 662 N N . ILE A 1 85 ? 22.099 21.324 16.021 1.00 44.78 85 ILE A N 1
ATOM 663 C CA . ILE A 1 85 ? 22.211 21.133 17.462 1.00 44.78 85 ILE A CA 1
ATOM 664 C C . ILE A 1 85 ? 23.631 20.643 17.687 1.00 44.78 85 ILE A C 1
ATOM 666 O O . ILE A 1 85 ? 23.984 19.508 17.372 1.00 44.78 85 ILE A O 1
ATOM 670 N N . ASP A 1 86 ? 24.419 21.614 18.128 1.00 41.78 86 ASP A N 1
ATOM 671 C CA . ASP A 1 86 ? 25.742 21.502 18.713 1.00 41.78 86 ASP A CA 1
ATOM 672 C C . ASP A 1 86 ? 25.817 20.354 19.735 1.00 41.78 86 ASP A C 1
ATOM 674 O O . ASP A 1 86 ? 24.821 19.937 20.329 1.00 41.78 86 ASP A O 1
ATOM 678 N N . ASP A 1 87 ? 27.031 19.846 19.868 1.00 55.00 87 ASP A N 1
ATOM 679 C CA . ASP A 1 87 ? 27.479 18.590 20.448 1.00 55.00 87 ASP A CA 1
ATOM 680 C C . ASP A 1 87 ? 26.790 18.108 21.745 1.00 55.00 87 ASP A C 1
ATOM 682 O O . ASP A 1 87 ? 26.485 18.873 22.660 1.00 55.00 87 ASP A O 1
ATOM 686 N N . SER A 1 88 ? 26.778 16.775 21.904 1.00 48.03 88 SER A N 1
ATOM 687 C CA . SER A 1 88 ? 26.518 15.994 23.139 1.00 48.03 88 SER A CA 1
ATOM 688 C C . SER A 1 88 ? 25.038 15.693 23.488 1.00 48.03 88 SER A C 1
ATOM 690 O O . SER A 1 88 ? 24.323 16.560 23.966 1.00 48.03 88 SER A O 1
ATOM 692 N N . HIS A 1 89 ? 24.614 14.413 23.386 1.00 50.81 89 HIS A N 1
ATOM 693 C CA . HIS A 1 89 ? 23.328 13.789 23.834 1.00 50.81 89 HIS A CA 1
ATOM 694 C C . HIS A 1 89 ? 22.213 13.459 22.794 1.00 50.81 89 HIS A C 1
ATOM 696 O O . HIS A 1 89 ? 21.105 13.089 23.188 1.00 50.81 89 HIS A O 1
ATOM 702 N N . SER A 1 90 ? 22.463 13.463 21.478 1.00 42.75 90 SER A N 1
ATOM 703 C CA . SER A 1 90 ? 21.394 13.376 20.447 1.00 42.75 90 SER A CA 1
ATOM 704 C C . SER A 1 90 ? 21.080 11.978 19.854 1.00 42.75 90 SER A C 1
ATOM 706 O O . SER A 1 90 ? 21.007 11.802 18.642 1.00 42.75 90 SER A O 1
ATOM 708 N N . ALA A 1 91 ? 20.857 10.947 20.676 1.00 49.41 91 ALA A N 1
ATOM 709 C CA . ALA A 1 91 ? 20.247 9.689 20.186 1.00 49.41 91 ALA A CA 1
ATOM 710 C C . ALA A 1 91 ? 18.742 9.597 20.510 1.00 49.41 91 ALA A C 1
ATOM 712 O O . ALA A 1 91 ? 17.975 8.948 19.797 1.00 49.41 91 ALA A O 1
ATOM 713 N N . SER A 1 92 ? 18.291 10.277 21.571 1.00 54.12 92 SER A N 1
ATOM 714 C CA . SER A 1 92 ? 16.912 10.199 22.065 1.00 54.12 92 SER A CA 1
ATOM 715 C C . SER A 1 92 ? 15.918 11.041 21.253 1.00 54.12 92 SER A C 1
ATOM 717 O O . SER A 1 92 ? 14.783 10.610 21.080 1.00 54.12 92 SER A O 1
ATOM 719 N N . GLN A 1 93 ? 16.316 12.191 20.694 1.00 51.22 93 GLN A N 1
ATOM 720 C CA . GLN A 1 93 ? 15.420 13.048 19.894 1.00 51.22 93 GLN A CA 1
ATOM 721 C C . GLN A 1 93 ? 15.182 12.529 18.470 1.00 51.22 93 GLN A C 1
ATOM 723 O O . GLN A 1 93 ? 14.053 12.573 17.983 1.00 51.22 93 GLN A O 1
ATOM 728 N N . HIS A 1 94 ? 16.214 11.990 17.818 1.00 53.00 94 HIS A N 1
ATOM 729 C CA . HIS A 1 94 ? 16.095 11.466 16.455 1.00 53.00 94 HIS A CA 1
ATOM 730 C C . HIS A 1 94 ? 15.164 10.242 16.394 1.00 53.00 94 HIS A C 1
ATOM 732 O O . HIS A 1 94 ? 14.321 10.135 15.505 1.00 53.00 94 HIS A O 1
ATOM 738 N N . SER A 1 95 ? 15.239 9.365 17.402 1.00 54.84 95 SER A N 1
ATOM 739 C CA . SER A 1 95 ? 14.333 8.218 17.544 1.00 54.84 95 SER A CA 1
ATOM 740 C C . SER A 1 95 ? 12.864 8.647 17.704 1.00 54.84 95 SER A C 1
ATOM 742 O O . SER A 1 95 ? 11.975 8.094 17.056 1.00 54.84 95 SER A O 1
ATOM 744 N N . VAL A 1 96 ? 12.606 9.699 18.493 1.00 63.59 96 VAL A N 1
ATOM 745 C CA . VAL A 1 96 ? 11.253 10.245 18.711 1.00 63.59 96 VAL A CA 1
ATOM 746 C C . VAL A 1 96 ? 10.681 10.876 17.438 1.00 63.59 96 VAL A C 1
ATOM 748 O O . VAL A 1 96 ? 9.520 10.635 17.106 1.00 63.59 96 VAL A O 1
ATOM 751 N N . LEU A 1 97 ? 11.486 11.637 16.691 1.00 62.88 97 LEU A N 1
ATOM 752 C CA . LEU A 1 97 ? 11.064 12.248 15.426 1.00 62.88 97 LEU A CA 1
ATOM 753 C C . LEU A 1 97 ? 10.760 11.195 14.353 1.00 62.88 97 LEU A C 1
ATOM 755 O O . LEU A 1 97 ? 9.741 11.289 13.669 1.00 62.88 97 LEU A O 1
ATOM 759 N N . LEU A 1 98 ? 11.592 10.155 14.245 1.00 63.72 98 LEU A N 1
ATOM 760 C CA . LEU A 1 98 ? 11.340 9.028 13.346 1.00 63.72 98 LEU A CA 1
ATOM 761 C C . LEU A 1 98 ? 10.046 8.286 13.709 1.00 63.72 98 LEU A C 1
ATOM 763 O O . LEU A 1 98 ? 9.263 7.963 12.817 1.00 63.72 98 LEU A O 1
ATOM 767 N N . HIS A 1 99 ? 9.782 8.054 15.000 1.00 68.31 99 HIS A N 1
ATOM 768 C CA . HIS A 1 99 ? 8.521 7.453 15.452 1.00 68.31 99 HIS A CA 1
ATOM 769 C C . HIS A 1 99 ? 7.303 8.316 15.095 1.00 68.31 99 HIS A C 1
ATOM 771 O O . HIS A 1 99 ? 6.337 7.793 14.546 1.00 68.31 99 HIS A O 1
ATOM 777 N N . GLN A 1 100 ? 7.377 9.638 15.275 1.00 70.12 100 GLN A N 1
ATOM 778 C CA . GLN A 1 100 ? 6.282 10.546 14.916 1.00 70.12 100 GLN A CA 1
ATOM 779 C C . GLN A 1 100 ? 5.976 10.551 13.405 1.00 70.12 100 GLN A C 1
ATOM 781 O O . GLN A 1 100 ? 4.822 10.688 12.996 1.00 70.12 100 GLN A O 1
ATOM 786 N N . GLN A 1 101 ? 6.993 10.404 12.555 1.00 71.12 101 GLN A N 1
ATOM 787 C CA . GLN A 1 101 ? 6.804 10.327 11.102 1.00 71.12 101 GLN A CA 1
ATOM 788 C C . GLN A 1 101 ? 6.229 8.978 10.661 1.00 71.12 101 GLN A C 1
ATOM 790 O O . GLN A 1 101 ? 5.363 8.931 9.782 1.00 71.12 101 GLN A O 1
ATOM 795 N N . CYS A 1 102 ? 6.652 7.890 11.310 1.00 73.69 102 CYS A N 1
ATOM 796 C CA . CYS A 1 102 ? 6.015 6.587 11.153 1.00 73.69 102 CYS A CA 1
ATOM 797 C C . CYS A 1 102 ? 4.527 6.654 11.524 1.00 73.69 102 CYS A C 1
ATOM 799 O O . CYS A 1 102 ? 3.697 6.159 10.761 1.00 73.69 102 CYS A O 1
ATOM 801 N N . ASP A 1 103 ? 4.179 7.319 12.629 1.00 80.56 103 ASP A N 1
ATOM 802 C CA . ASP A 1 103 ? 2.789 7.483 13.068 1.00 80.56 103 ASP A CA 1
ATOM 803 C C . ASP A 1 103 ? 1.952 8.260 12.043 1.00 80.56 103 ASP A C 1
ATOM 805 O O . ASP A 1 103 ? 0.876 7.803 11.659 1.00 80.56 103 ASP A O 1
ATOM 809 N N . LYS A 1 104 ? 2.471 9.362 11.487 1.00 83.19 104 LYS A N 1
ATOM 810 C CA . LYS A 1 104 ? 1.785 10.116 10.418 1.00 83.19 104 LYS A CA 1
ATOM 811 C C . LYS A 1 104 ? 1.554 9.283 9.158 1.00 83.19 104 LYS A C 1
ATOM 813 O O . LYS A 1 104 ? 0.512 9.397 8.510 1.00 83.19 104 LYS A O 1
ATOM 818 N N . PHE A 1 105 ? 2.510 8.435 8.786 1.00 83.50 105 PHE A N 1
ATOM 819 C CA . PHE A 1 105 ? 2.334 7.564 7.628 1.00 83.50 105 PHE A CA 1
ATOM 820 C C . PHE A 1 105 ? 1.332 6.429 7.913 1.00 83.50 105 PHE A C 1
ATOM 822 O O . PHE A 1 105 ? 0.536 6.072 7.042 1.00 83.50 105 PHE A O 1
ATOM 829 N N . ILE A 1 106 ? 1.291 5.917 9.148 1.00 85.38 106 ILE A N 1
ATOM 830 C CA . ILE A 1 106 ? 0.247 4.993 9.615 1.00 85.38 106 ILE A CA 1
ATOM 831 C C . ILE A 1 106 ? -1.131 5.663 9.551 1.00 85.38 106 ILE A C 1
ATOM 833 O O . ILE A 1 106 ? -2.078 5.046 9.058 1.00 85.38 106 ILE A O 1
ATOM 837 N N . GLU A 1 107 ? -1.257 6.915 9.993 1.00 88.00 107 GLU A N 1
ATOM 838 C CA . GLU A 1 107 ? -2.499 7.690 9.909 1.00 88.00 107 GLU A CA 1
ATOM 839 C C . GLU A 1 107 ? -2.966 7.844 8.461 1.00 88.00 107 GLU A C 1
ATOM 841 O O . GLU A 1 107 ? -4.132 7.571 8.165 1.00 88.00 107 GLU A O 1
ATOM 846 N N . LEU A 1 108 ? -2.056 8.176 7.536 1.00 89.19 108 LEU A N 1
ATOM 847 C CA . LEU A 1 108 ? -2.360 8.228 6.105 1.00 89.19 108 LEU A CA 1
ATOM 848 C C . LEU A 1 108 ? -2.920 6.889 5.610 1.00 89.19 108 LEU A C 1
ATOM 850 O O . LEU A 1 108 ? -3.968 6.856 4.966 1.00 89.19 108 LEU A O 1
ATOM 854 N N . LEU A 1 109 ? -2.280 5.772 5.954 1.00 88.88 109 LEU A N 1
ATOM 855 C CA . LEU A 1 109 ? -2.757 4.440 5.573 1.00 88.88 109 LEU A CA 1
ATOM 856 C C . LEU A 1 109 ? -4.1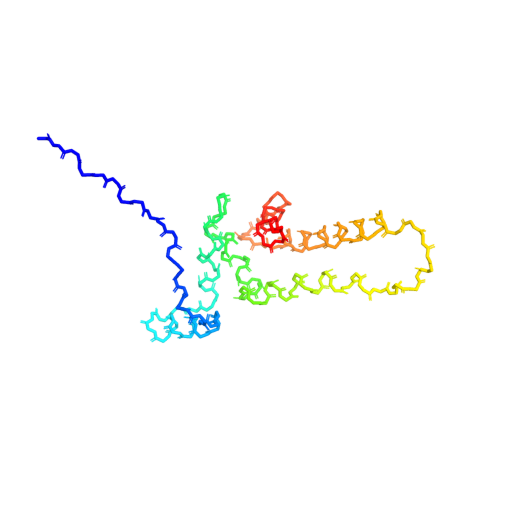09 4.082 6.196 1.00 88.88 109 LEU A C 1
ATOM 858 O O . LEU A 1 109 ? -4.888 3.344 5.592 1.00 88.88 109 LEU A O 1
ATOM 862 N N . CYS A 1 110 ? -4.424 4.619 7.373 1.00 90.88 110 CYS A N 1
ATOM 863 C CA . CYS A 1 110 ? -5.737 4.454 7.989 1.00 90.88 110 CYS A CA 1
ATOM 864 C C . CYS A 1 110 ? -6.848 5.181 7.226 1.00 90.88 110 CYS A C 1
ATOM 866 O O . CYS A 1 110 ? -8.011 4.815 7.388 1.00 90.88 110 CYS A O 1
ATOM 868 N N . THR A 1 111 ? -6.523 6.174 6.392 1.00 90.88 111 THR A N 1
ATOM 869 C CA . THR A 1 111 ? -7.513 6.852 5.541 1.00 90.88 111 THR A CA 1
ATOM 870 C C . THR A 1 111 ? -7.899 6.045 4.303 1.00 90.88 111 THR A C 1
ATOM 872 O O . THR A 1 111 ? -8.926 6.341 3.700 1.00 90.88 111 THR A O 1
ATOM 875 N N . VAL A 1 112 ? -7.135 5.003 3.950 1.00 91.69 112 VAL A N 1
ATOM 876 C CA . VAL A 1 112 ? -7.403 4.168 2.772 1.00 91.69 112 VAL A CA 1
ATOM 877 C C . VAL A 1 112 ? -8.678 3.350 2.979 1.00 91.69 112 VAL A C 1
ATOM 879 O O . VAL A 1 112 ? -8.773 2.527 3.900 1.00 91.69 112 VAL A O 1
ATOM 882 N N . GLU A 1 113 ? -9.652 3.564 2.095 1.00 92.94 113 GLU A N 1
ATOM 883 C CA . GLU A 1 113 ? -10.945 2.881 2.100 1.00 92.94 113 GLU A CA 1
ATOM 884 C C . GLU A 1 113 ? -10.928 1.653 1.179 1.00 92.94 113 GLU A C 1
ATOM 886 O O . GLU A 1 113 ? -10.532 1.745 0.021 1.00 92.94 113 GLU A O 1
ATOM 891 N N . PHE A 1 114 ? -11.368 0.493 1.678 1.00 91.44 114 PHE A N 1
ATOM 892 C CA . PHE A 1 114 ? -11.422 -0.774 0.927 1.00 91.44 114 PHE A CA 1
ATOM 893 C C . PHE A 1 114 ? -12.860 -1.282 0.740 1.00 91.44 114 PHE A C 1
ATOM 895 O O . PHE A 1 114 ? -13.188 -2.448 0.952 1.00 91.44 114 PHE A O 1
ATOM 902 N N . GLY A 1 115 ? -13.748 -0.369 0.359 1.00 87.00 115 GLY A N 1
ATOM 903 C CA . GLY A 1 115 ? -15.180 -0.605 0.204 1.00 87.00 115 GLY A CA 1
ATOM 904 C C . GLY A 1 115 ? -16.009 0.352 1.064 1.00 87.00 115 GLY A C 1
ATOM 905 O O . GLY A 1 115 ? -15.448 1.129 1.839 1.00 87.00 115 GLY A O 1
ATOM 906 N N . PRO A 1 116 ? -17.347 0.303 0.957 1.00 88.31 116 PRO A N 1
ATOM 907 C CA . PRO A 1 116 ? -18.221 1.308 1.559 1.00 88.31 116 PRO A CA 1
ATOM 908 C C . PRO A 1 116 ? -18.050 1.377 3.082 1.00 88.31 116 PRO A C 1
ATOM 910 O O . PRO A 1 116 ? -18.359 0.418 3.792 1.00 88.31 116 PRO A O 1
ATOM 913 N N . GLY A 1 117 ? -17.524 2.500 3.579 1.00 85.75 117 GLY A N 1
ATOM 914 C CA . GLY A 1 117 ? -17.339 2.764 5.009 1.00 85.75 117 GLY A CA 1
ATOM 915 C C . GLY A 1 117 ? -16.271 1.912 5.707 1.00 85.75 117 GLY A C 1
ATOM 916 O O . GLY A 1 117 ? -16.189 1.933 6.935 1.00 85.75 117 GLY A O 1
ATOM 917 N N . LYS A 1 118 ? -15.453 1.150 4.967 1.00 90.62 118 LYS A N 1
ATOM 918 C CA . LYS A 1 118 ? -14.404 0.294 5.541 1.00 90.62 118 LYS A CA 1
ATOM 919 C C . LYS A 1 118 ? -13.034 0.913 5.322 1.00 90.62 118 LYS A C 1
ATOM 921 O O . LYS A 1 118 ? -12.589 1.043 4.190 1.00 90.62 118 LYS A O 1
ATOM 926 N N . LYS A 1 119 ? -12.340 1.216 6.417 1.00 92.00 119 LYS A N 1
ATOM 927 C CA . LYS A 1 119 ? -10.975 1.757 6.425 1.00 92.00 119 LYS A CA 1
ATOM 928 C C . LYS A 1 119 ? -9.974 0.717 6.887 1.00 92.00 119 LYS A C 1
ATOM 930 O O . LYS A 1 119 ? -10.310 -0.115 7.732 1.00 92.00 119 LYS A O 1
ATOM 935 N N . LEU A 1 120 ? -8.751 0.767 6.353 1.00 86.88 120 LEU A N 1
ATOM 936 C CA . LEU A 1 120 ? -7.688 -0.215 6.616 1.00 86.88 120 LEU A CA 1
ATOM 937 C C . LEU A 1 120 ? -7.487 -0.486 8.120 1.00 86.88 1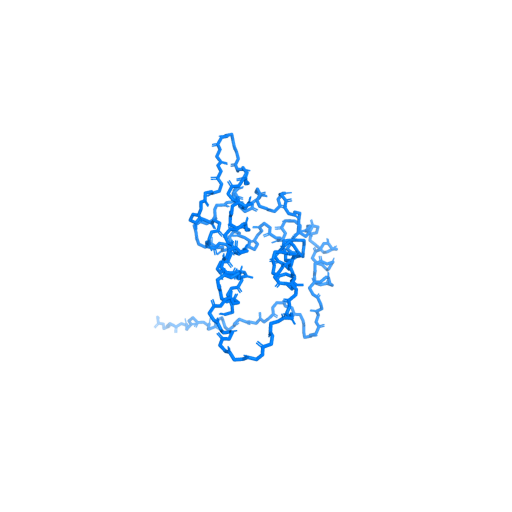20 LEU A C 1
ATOM 939 O O . LEU A 1 120 ? -7.376 -1.645 8.540 1.00 86.88 120 LEU A O 1
ATOM 943 N N . GLY A 1 121 ? -7.530 0.593 8.908 1.00 86.50 121 GLY A N 1
ATOM 944 C CA . GLY A 1 121 ? -7.374 0.606 10.357 1.00 86.50 121 GLY A CA 1
ATOM 945 C C . GLY A 1 121 ? -5.906 0.558 10.815 1.00 86.50 121 GLY A C 1
ATOM 946 O O . GLY A 1 121 ? -5.039 0.072 10.081 1.00 86.50 121 GLY A O 1
ATOM 947 N N . PRO A 1 122 ? -5.621 1.009 12.051 1.00 83.31 122 PRO A N 1
ATOM 948 C CA . PRO A 1 122 ? -4.256 1.227 12.543 1.00 83.31 122 PRO A CA 1
ATOM 949 C C . PRO A 1 122 ? -3.425 -0.051 12.615 1.00 83.31 122 PRO A C 1
ATOM 951 O O . PRO A 1 122 ? -2.276 -0.058 12.189 1.00 83.31 122 PRO A O 1
ATOM 954 N N . SER A 1 123 ? -4.013 -1.171 13.043 1.00 85.19 123 SER A N 1
ATOM 955 C CA . SER A 1 123 ? -3.284 -2.444 13.147 1.00 85.19 123 SER A CA 1
ATOM 956 C C . SER A 1 123 ? -2.768 -2.953 11.792 1.00 85.19 123 SER A C 1
ATOM 958 O O . SER A 1 123 ? -1.667 -3.497 11.701 1.00 85.19 123 SER A O 1
ATOM 960 N N . ARG A 1 124 ? -3.543 -2.772 10.715 1.00 86.12 124 ARG A N 1
ATOM 961 C CA . ARG A 1 124 ? -3.129 -3.200 9.370 1.00 86.12 124 ARG A CA 1
ATOM 962 C C . ARG A 1 124 ? -2.135 -2.232 8.749 1.00 86.12 124 ARG A C 1
ATOM 964 O O . ARG A 1 124 ? -1.179 -2.685 8.128 1.00 86.12 124 ARG A O 1
ATOM 971 N N . ALA A 1 125 ? -2.346 -0.934 8.949 1.00 86.56 125 ALA A N 1
ATOM 972 C CA . ALA A 1 125 ? -1.404 0.097 8.541 1.00 86.56 125 ALA A CA 1
ATOM 973 C C . ALA A 1 125 ? -0.031 -0.134 9.194 1.00 86.56 125 ALA A C 1
ATOM 975 O O . ALA A 1 125 ? 0.966 -0.231 8.490 1.00 86.56 125 ALA A O 1
ATOM 976 N N . GLN A 1 126 ? 0.007 -0.365 10.510 1.00 82.50 126 GLN A N 1
ATOM 977 C CA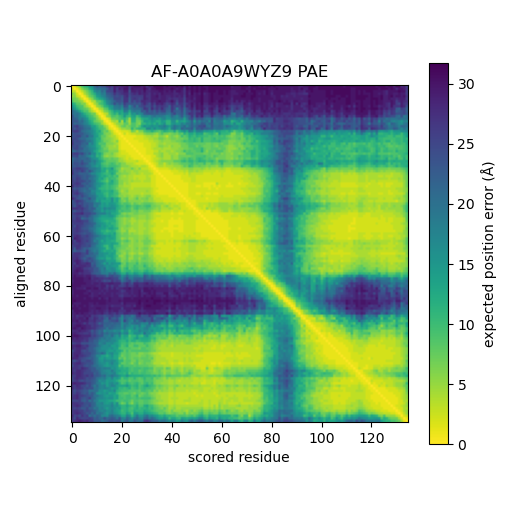 . GLN A 1 126 ? 1.230 -0.699 11.247 1.00 82.50 126 GLN A CA 1
ATOM 978 C C . GLN A 1 126 ? 1.925 -1.949 10.710 1.00 82.50 126 GLN A C 1
ATOM 980 O O . GLN A 1 126 ? 3.134 -1.925 10.511 1.00 82.50 126 GLN A O 1
ATOM 985 N N . LYS A 1 127 ? 1.186 -3.030 10.424 1.00 82.88 127 LYS A N 1
ATOM 986 C CA . LYS A 1 127 ? 1.776 -4.238 9.818 1.00 82.88 127 LYS A CA 1
ATOM 987 C C . LYS A 1 127 ? 2.402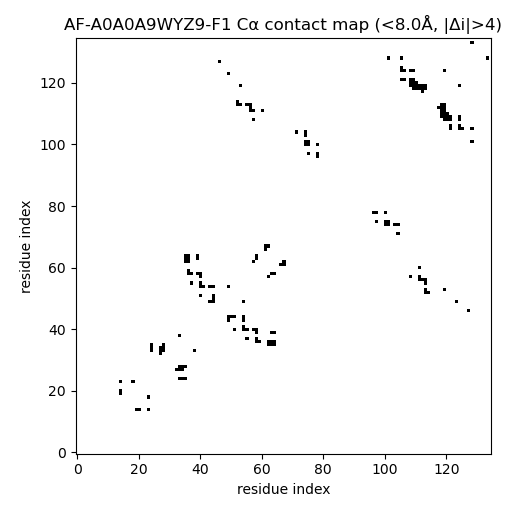 -3.962 8.456 1.00 82.88 127 LYS A C 1
ATOM 989 O O . LYS A 1 127 ? 3.475 -4.482 8.171 1.00 82.88 127 LYS A O 1
ATOM 994 N N . LEU A 1 128 ? 1.730 -3.162 7.628 1.00 82.69 128 LEU A N 1
ATOM 995 C CA . LEU A 1 128 ? 2.235 -2.785 6.313 1.00 82.69 128 LEU A CA 1
ATOM 996 C C . LEU A 1 128 ? 3.522 -1.961 6.432 1.00 82.69 128 LEU A C 1
ATOM 998 O O . LEU A 1 128 ? 4.476 -2.219 5.706 1.00 82.69 128 LEU A O 1
ATOM 1002 N N . ILE A 1 129 ? 3.560 -1.015 7.374 1.00 80.31 129 ILE A N 1
ATOM 1003 C CA . ILE A 1 129 ? 4.761 -0.230 7.665 1.00 80.31 129 ILE A CA 1
ATOM 1004 C C . ILE A 1 129 ? 5.872 -1.116 8.186 1.00 80.31 129 ILE A C 1
ATOM 1006 O O . ILE A 1 129 ? 6.957 -1.074 7.635 1.00 80.31 129 ILE A O 1
ATOM 1010 N N . HIS A 1 130 ? 5.619 -1.962 9.176 1.00 75.69 130 HIS A N 1
ATOM 1011 C CA . HIS A 1 130 ? 6.661 -2.799 9.759 1.00 75.69 130 HIS A CA 1
ATOM 1012 C C . HIS A 1 130 ? 7.347 -3.686 8.707 1.00 75.69 130 HIS A C 1
ATOM 1014 O O . HIS A 1 130 ? 8.568 -3.729 8.658 1.00 75.69 130 HIS A O 1
ATOM 1020 N N . LEU A 1 131 ? 6.576 -4.293 7.797 1.00 71.62 131 LEU A N 1
ATOM 1021 C CA . LEU A 1 131 ? 7.113 -5.132 6.717 1.00 71.62 131 LEU A CA 1
ATOM 1022 C C . LEU A 1 131 ? 7.863 -4.361 5.621 1.00 71.62 131 LEU A C 1
ATOM 1024 O O . LEU A 1 131 ? 8.650 -4.961 4.899 1.00 71.62 131 LEU A O 1
ATOM 1028 N N . LEU A 1 132 ? 7.583 -3.067 5.443 1.00 69.88 132 LEU A N 1
ATOM 1029 C CA . LEU A 1 132 ? 8.163 -2.245 4.372 1.00 69.88 132 LEU A CA 1
ATOM 1030 C C . LEU A 1 132 ? 9.137 -1.176 4.890 1.00 69.88 132 LEU A C 1
ATOM 1032 O O . LEU A 1 132 ? 9.745 -0.468 4.083 1.00 69.88 132 LEU A O 1
ATOM 1036 N N . TRP A 1 133 ? 9.262 -1.031 6.212 1.00 68.50 133 TRP A N 1
ATOM 1037 C CA . TRP A 1 133 ? 10.036 0.004 6.897 1.00 68.50 133 TRP A CA 1
ATOM 1038 C C . TRP A 1 133 ? 11.139 -0.563 7.790 1.00 68.50 133 TRP A C 1
ATOM 1040 O O . TRP A 1 133 ? 12.209 0.042 7.828 1.00 68.50 133 TRP A O 1
ATOM 1050 N N . CYS A 1 134 ? 10.915 -1.687 8.475 1.00 46.50 134 CYS A N 1
ATOM 1051 C CA . CYS A 1 134 ? 11.948 -2.329 9.286 1.00 46.50 134 CYS A CA 1
ATOM 1052 C C . CYS A 1 134 ? 12.764 -3.294 8.418 1.00 46.50 134 CYS A C 1
ATOM 1054 O O . CYS A 1 134 ? 12.188 -4.149 7.745 1.00 46.50 134 CYS A O 1
ATOM 1056 N N . GLU A 1 135 ? 14.083 -3.101 8.418 1.00 40.03 135 GLU A N 1
ATOM 1057 C CA . GLU A 1 135 ? 15.059 -4.124 8.016 1.00 40.03 135 GLU A CA 1
ATOM 1058 C C . GLU A 1 135 ? 15.026 -5.316 8.982 1.00 40.03 135 GLU A C 1
ATOM 1060 O O . GLU A 1 135 ? 14.771 -5.088 10.192 1.00 40.03 135 GLU A O 1
#

Foldseek 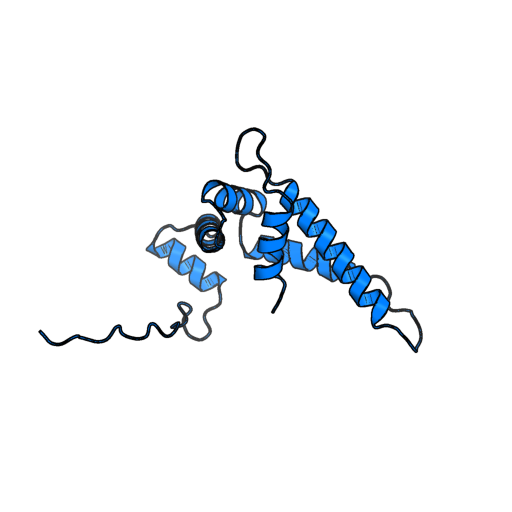3Di:
DDDDDDPDPPPDPPADVPHDPVNVQVVCCVPPVAHQLNVQLVVQCVQPPQDSLLSNLVSVVQVHPVSVVVLVVVLLVVLPDDPPPDDDDPPVVSVVSNVVSLVVQLVVQQPRASDDPRGCDNVNSVSVCCVVPPD

pLDDT: mean 72.6, std 18.25, range [37.38, 93.62]

Organism: Lygus hesperus (NCBI:txid30085)

Nearest PDB structures (foldseek):
  7e4m-assembly1_A-2  TM=2.164E-01  e=6.174E+00  Streptomyces sp.

Solvent-accessible surface area (backbone atoms only — not comparable to full-atom values): 8017 Å² total; per-residue (Å²): 142,82,85,79,76,83,76,80,80,70,84,70,71,88,56,58,92,89,54,51,71,66,60,54,45,52,50,40,28,77,75,66,72,43,47,62,32,56,50,35,20,56,55,43,36,70,40,89,93,40,48,64,55,49,17,42,29,53,23,64,73,44,40,30,57,67,49,45,53,48,54,52,47,51,47,59,53,70,68,73,71,72,94,80,69,80,83,87,82,81,67,66,61,57,55,52,53,52,49,54,32,51,49,54,53,28,52,55,42,30,67,39,53,49,55,95,94,37,52,59,33,62,74,52,23,45,52,55,44,48,73,75,68,56,132

Radius of gyration: 19.34 Å; Cα contacts (8 Å, |Δi|>4): 98; chains: 1; bounding box: 46×70×46 Å

Sequence (135 aa):
MSTTAAGDVSGASVLGEGEEFSTFVERLNKHYNVTSKELFTKMLKQIKGFGYDQAFAVADFFGTLHRFMQYRKYFSSTADCDATIDDSHSASQHSVLLHQQCDKFIELLCTVEFGPGKKLGPSRAQKLIHLLWCE

Secondary structure (DSSP, 8-state):
--PPP--------SSPTT--HHHHHHHHHHHH---HHHHHHHHHHTSTT--HHHHHHHHHHH-SHHHHHHHHHHHHHTT-S-----SS-TTHHHHHHHHHHHHHHHHHHHT-BSSTT-B--HHHHHHHHHHHH--

Mean predicted aligned error: 12.65 Å